Protein AF-A0A6A4WZE1-F1 (afdb_monomer)

Structure (mmCIF, N/CA/C/O backbone):
data_AF-A0A6A4WZE1-F1
#
_entry.id   AF-A0A6A4WZE1-F1
#
loop_
_atom_site.group_PDB
_atom_site.id
_atom_site.type_symbol
_atom_site.label_atom_id
_atom_site.label_alt_id
_atom_site.label_comp_id
_atom_site.label_asym_id
_atom_site.label_entity_id
_atom_site.label_seq_id
_atom_site.pdbx_PDB_ins_code
_atom_site.Cartn_x
_atom_site.Cartn_y
_atom_site.Cartn_z
_atom_site.occupancy
_atom_site.B_iso_or_equiv
_atom_site.auth_seq_id
_atom_site.auth_comp_id
_atom_site.auth_asym_id
_atom_site.auth_atom_id
_atom_site.pdbx_PDB_model_num
ATOM 1 N N . MET A 1 1 ? -22.496 -8.193 17.646 1.00 36.53 1 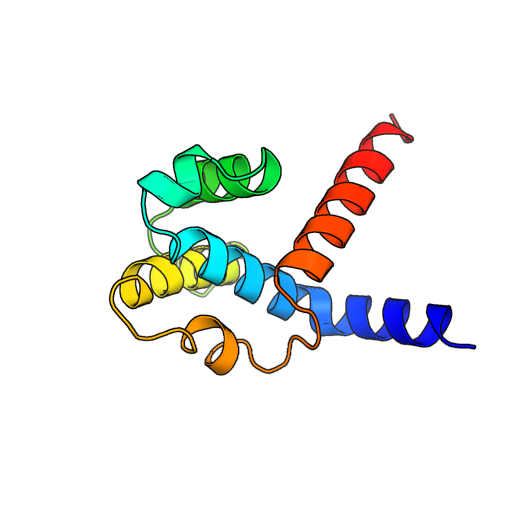MET A N 1
ATOM 2 C CA . MET A 1 1 ? -21.866 -9.374 17.006 1.00 36.53 1 MET A CA 1
ATOM 3 C C . MET A 1 1 ? -21.001 -9.044 15.769 1.00 36.53 1 MET A C 1
ATOM 5 O O . MET A 1 1 ? -20.580 -9.970 15.100 1.00 36.53 1 MET A O 1
ATOM 9 N N . ARG A 1 2 ? -20.665 -7.773 15.464 1.00 42.03 2 ARG A N 1
ATOM 10 C CA . ARG A 1 2 ? -19.839 -7.404 14.284 1.00 42.03 2 ARG A CA 1
ATOM 11 C C . ARG A 1 2 ? -18.320 -7.333 14.536 1.00 42.03 2 ARG A C 1
ATOM 13 O O . ARG A 1 2 ? -17.550 -7.504 13.606 1.00 42.03 2 ARG A O 1
ATOM 20 N N . ALA A 1 3 ? -17.882 -7.114 15.778 1.00 41.97 3 ALA A N 1
ATOM 21 C CA . ALA A 1 3 ? -16.466 -6.884 16.092 1.00 41.97 3 ALA A CA 1
ATOM 22 C C . ALA A 1 3 ? -15.583 -8.150 16.033 1.00 41.97 3 ALA A C 1
ATOM 24 O O . ALA A 1 3 ? -14.412 -8.053 15.688 1.00 41.97 3 ALA A O 1
ATOM 25 N N . LEU A 1 4 ? -16.141 -9.333 16.327 1.00 42.84 4 LEU A N 1
ATOM 26 C CA . LEU A 1 4 ? -15.406 -10.608 16.291 1.00 42.84 4 LEU A CA 1
ATOM 27 C C . LEU A 1 4 ? -15.129 -11.068 14.852 1.00 42.84 4 LEU A C 1
ATOM 29 O O . LEU A 1 4 ? -14.004 -11.433 14.536 1.00 42.84 4 LEU A O 1
ATOM 33 N N . GLY A 1 5 ? -16.114 -10.933 13.955 1.00 52.59 5 GLY A N 1
ATOM 34 C CA . GLY A 1 5 ? -15.949 -11.298 12.544 1.00 52.59 5 GLY A CA 1
ATOM 35 C C . GLY A 1 5 ? -14.862 -10.488 11.834 1.00 52.59 5 GLY A C 1
ATOM 36 O O . GLY A 1 5 ? -14.146 -11.035 11.004 1.00 52.59 5 GLY A O 1
ATOM 37 N N . ASN A 1 6 ? -14.663 -9.221 12.206 1.00 56.91 6 ASN A N 1
ATOM 38 C CA . ASN A 1 6 ? -13.626 -8.379 11.606 1.00 56.91 6 ASN A CA 1
ATOM 39 C C . ASN A 1 6 ? -12.210 -8.752 12.072 1.00 56.91 6 ASN A C 1
ATOM 41 O O . ASN A 1 6 ? -11.268 -8.606 11.300 1.00 56.91 6 ASN A O 1
ATOM 45 N N . ALA A 1 7 ? -12.046 -9.240 13.306 1.00 60.94 7 ALA A N 1
ATOM 46 C CA . ALA A 1 7 ? -10.739 -9.592 13.861 1.00 60.94 7 ALA A CA 1
ATOM 47 C C . ALA A 1 7 ? -10.197 -10.909 13.282 1.00 60.94 7 ALA A C 1
ATOM 49 O O . ALA A 1 7 ? -9.023 -10.978 12.912 1.00 60.94 7 ALA A O 1
ATOM 50 N N . ASP A 1 8 ? -11.053 -11.925 13.152 1.00 63.31 8 ASP A N 1
ATOM 51 C CA . ASP A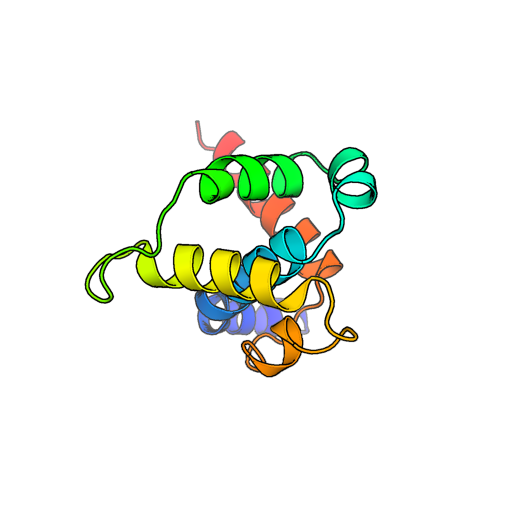 1 8 ? -10.695 -13.191 12.504 1.00 63.31 8 ASP A CA 1
ATOM 52 C C . ASP A 1 8 ? -10.451 -12.993 11.001 1.00 63.31 8 ASP A C 1
ATOM 54 O O . ASP A 1 8 ? -9.415 -13.413 10.485 1.00 63.31 8 ASP A O 1
ATOM 58 N N . THR A 1 9 ? -11.321 -12.223 10.334 1.00 65.94 9 THR A N 1
ATOM 59 C CA . THR A 1 9 ? -11.137 -11.829 8.926 1.00 65.94 9 THR A CA 1
ATOM 60 C C . THR A 1 9 ? -9.827 -11.073 8.724 1.00 65.94 9 THR A C 1
ATOM 62 O O . THR A 1 9 ? -9.082 -11.385 7.801 1.00 65.94 9 THR A O 1
ATOM 65 N N . LEU A 1 10 ? -9.497 -10.117 9.604 1.00 67.38 10 LEU A N 1
ATOM 66 C CA . LEU A 1 10 ? -8.229 -9.394 9.544 1.00 67.38 10 LEU A CA 1
ATOM 67 C C . LEU A 1 10 ? -7.048 -10.332 9.743 1.00 67.38 10 LEU A C 1
ATOM 69 O O . LEU A 1 10 ? -6.056 -10.184 9.050 1.00 67.38 10 LEU A O 1
ATOM 73 N N . ARG A 1 11 ? -7.116 -11.289 10.670 1.00 71.50 11 ARG A N 1
ATOM 74 C CA . ARG A 1 11 ? -6.008 -12.211 10.944 1.00 71.50 11 ARG A CA 1
ATOM 75 C C . ARG A 1 11 ? -5.687 -13.105 9.745 1.00 71.50 11 ARG A C 1
ATOM 77 O O . ARG A 1 11 ? -4.508 -13.348 9.491 1.00 71.50 11 ARG A O 1
ATOM 84 N N . GLU A 1 12 ? -6.702 -13.546 9.012 1.00 72.38 12 GLU A N 1
ATOM 85 C CA . GLU A 1 12 ? -6.545 -14.377 7.814 1.00 72.38 12 GLU A CA 1
ATOM 86 C C . GLU A 1 12 ? -6.153 -13.558 6.575 1.00 72.38 12 GLU A C 1
ATOM 88 O O . GLU A 1 12 ? -5.285 -13.980 5.810 1.00 72.38 12 GLU A O 1
ATOM 93 N N . SER A 1 13 ? -6.711 -12.355 6.402 1.00 76.06 13 SER A N 1
ATOM 94 C CA . SER A 1 13 ? -6.425 -11.487 5.251 1.00 76.06 13 SER A CA 1
ATOM 95 C C . SER A 1 13 ? -5.223 -10.557 5.453 1.00 76.06 13 SER A C 1
ATOM 97 O O . SER A 1 13 ? -4.771 -9.923 4.496 1.00 76.06 13 SER A O 1
ATOM 99 N N . LYS A 1 14 ? -4.656 -10.495 6.670 1.00 78.31 14 LYS A N 1
ATOM 100 C CA . LYS A 1 14 ? -3.560 -9.589 7.062 1.00 78.31 14 LYS A CA 1
ATOM 101 C C . LYS A 1 14 ? -2.419 -9.534 6.046 1.00 78.31 14 LYS A C 1
ATOM 103 O O . LYS A 1 14 ? -2.022 -8.421 5.703 1.00 78.31 14 LYS A O 1
ATOM 108 N N . PRO A 1 15 ? -1.868 -10.664 5.556 1.00 83.00 15 PRO A N 1
ATOM 109 C CA . PRO A 1 15 ? -0.732 -10.614 4.640 1.00 83.00 15 PRO A CA 1
ATOM 110 C C . PRO A 1 15 ? -1.098 -9.909 3.331 1.00 83.00 15 PRO A C 1
ATOM 112 O O . PRO A 1 15 ? -0.388 -9.003 2.900 1.00 83.00 15 PRO A O 1
ATOM 115 N N . THR A 1 16 ? -2.241 -10.267 2.745 1.00 87.75 16 THR A N 1
ATOM 116 C CA . THR A 1 16 ? -2.732 -9.687 1.490 1.00 87.75 16 THR A CA 1
ATOM 117 C C . THR A 1 16 ? -3.127 -8.225 1.659 1.00 87.75 16 THR A C 1
ATOM 119 O O . THR A 1 16 ? -2.815 -7.402 0.806 1.00 87.75 16 THR A O 1
ATOM 122 N N . CYS A 1 17 ? -3.747 -7.866 2.780 1.00 88.94 17 CYS A N 1
ATOM 123 C CA . CYS A 1 17 ? -4.114 -6.485 3.059 1.00 88.94 17 CYS A CA 1
ATOM 124 C C . CYS A 1 17 ? -2.913 -5.566 3.272 1.00 88.94 17 CYS A C 1
ATOM 126 O O . CYS A 1 17 ? -2.913 -4.435 2.791 1.00 88.94 17 CYS A O 1
ATOM 128 N N . ILE A 1 18 ? -1.857 -6.051 3.932 1.00 88.88 18 ILE A N 1
ATOM 129 C CA . ILE A 1 18 ? -0.605 -5.296 4.055 1.00 88.88 18 ILE A CA 1
ATOM 130 C C . ILE A 1 18 ? 0.045 -5.118 2.678 1.00 88.88 18 ILE A C 1
ATOM 132 O O . ILE A 1 18 ? 0.496 -4.021 2.359 1.00 88.88 18 ILE A O 1
ATOM 136 N N . GLN A 1 19 ? 0.073 -6.163 1.845 1.00 90.19 19 GLN A N 1
ATOM 137 C CA . GLN A 1 19 ? 0.590 -6.060 0.477 1.00 90.19 19 GLN A CA 1
ATOM 138 C C . GLN A 1 19 ? -0.207 -5.041 -0.351 1.00 90.19 19 GLN A C 1
ATOM 140 O O . GLN A 1 19 ? 0.389 -4.178 -0.993 1.00 90.19 19 GLN A O 1
ATOM 145 N N . ARG A 1 20 ? -1.543 -5.079 -0.275 1.00 90.75 20 ARG A N 1
ATOM 146 C CA . ARG A 1 20 ? -2.418 -4.113 -0.945 1.00 90.75 20 ARG A CA 1
ATOM 147 C C . ARG A 1 20 ? -2.106 -2.682 -0.529 1.00 90.75 20 ARG A C 1
ATOM 149 O O . ARG A 1 20 ? -1.838 -1.851 -1.389 1.00 90.75 20 ARG A O 1
ATOM 156 N N . PHE A 1 21 ? -2.061 -2.428 0.775 1.00 90.50 21 PHE A N 1
ATOM 157 C CA . PHE A 1 21 ? -1.769 -1.105 1.315 1.00 90.50 21 PHE A CA 1
ATOM 158 C C . PHE A 1 21 ? -0.392 -0.594 0.865 1.00 90.50 21 PHE A C 1
ATOM 160 O O . PHE A 1 21 ? -0.252 0.546 0.431 1.00 90.50 21 PHE A O 1
ATOM 167 N N . ILE A 1 22 ? 0.629 -1.456 0.886 1.00 91.06 22 ILE A N 1
ATOM 168 C CA . ILE A 1 22 ? 1.970 -1.124 0.386 1.00 91.06 22 ILE A CA 1
ATOM 169 C C . ILE A 1 22 ? 1.939 -0.763 -1.104 1.00 91.06 22 ILE A C 1
ATOM 171 O O . ILE A 1 22 ? 2.592 0.203 -1.503 1.00 91.06 22 ILE A O 1
ATOM 175 N N . CYS A 1 23 ? 1.209 -1.527 -1.916 1.00 91.50 23 CYS A N 1
ATOM 176 C CA . CYS A 1 23 ? 1.049 -1.265 -3.343 1.00 91.50 23 CYS A CA 1
ATOM 177 C C . CYS A 1 23 ? 0.384 0.092 -3.584 1.00 91.50 23 CYS A C 1
ATOM 179 O O . CYS A 1 23 ? 0.928 0.913 -4.317 1.00 91.50 23 CYS A O 1
ATOM 181 N N . GLU A 1 24 ? -0.728 0.368 -2.901 1.00 90.38 24 GLU A N 1
ATOM 182 C CA . GLU A 1 24 ? -1.465 1.631 -3.016 1.00 90.38 24 GLU A CA 1
ATOM 183 C C . GLU A 1 24 ? -0.604 2.832 -2.587 1.00 90.38 24 GLU A C 1
ATOM 185 O O . GLU A 1 24 ? -0.564 3.835 -3.293 1.00 90.38 24 GLU A O 1
ATOM 190 N N . VAL A 1 25 ? 0.171 2.722 -1.498 1.00 90.56 25 VAL A N 1
ATOM 191 C CA . VAL A 1 25 ? 1.124 3.769 -1.068 1.00 90.56 25 VAL A CA 1
ATOM 192 C C . VAL A 1 25 ? 2.187 4.056 -2.136 1.00 90.56 25 VAL A C 1
ATOM 194 O O . VAL A 1 25 ? 2.571 5.208 -2.330 1.00 90.56 25 VAL A O 1
ATOM 197 N N . HIS A 1 26 ? 2.661 3.031 -2.848 1.00 90.50 26 HIS A N 1
ATOM 198 C CA . HIS A 1 26 ? 3.664 3.185 -3.910 1.00 90.50 26 HIS A CA 1
ATOM 199 C C . HIS A 1 26 ? 3.078 3.613 -5.260 1.00 90.50 26 HIS A C 1
ATOM 201 O O . HIS A 1 26 ? 3.838 4.012 -6.144 1.00 90.50 26 HIS A O 1
ATOM 207 N N . MET A 1 27 ? 1.755 3.544 -5.406 1.00 90.44 27 MET A N 1
ATOM 208 C CA . MET A 1 27 ? 1.019 4.069 -6.550 1.00 90.44 27 MET A CA 1
ATOM 209 C C . MET A 1 27 ? 0.798 5.583 -6.435 1.00 90.44 27 MET A C 1
ATOM 211 O O . MET A 1 27 ? 0.660 6.248 -7.457 1.00 90.44 27 MET A O 1
ATOM 215 N N . LEU A 1 28 ? 0.824 6.150 -5.221 1.00 88.25 28 LEU A N 1
ATOM 216 C CA . LEU A 1 28 ? 0.622 7.586 -5.017 1.00 88.25 28 LEU A CA 1
ATOM 217 C C . LEU A 1 28 ? 1.643 8.415 -5.812 1.00 88.25 28 LEU A C 1
ATOM 219 O O . LEU A 1 28 ? 2.850 8.120 -5.770 1.00 88.25 28 LEU A O 1
ATOM 223 N N . PRO A 1 29 ? 1.219 9.484 -6.503 1.00 86.56 29 PRO A N 1
ATOM 224 C CA . PRO A 1 29 ? 2.133 10.458 -7.073 1.00 86.56 29 PRO A CA 1
ATOM 225 C C . PRO A 1 29 ? 2.904 11.200 -5.969 1.00 86.56 29 PRO A C 1
ATOM 227 O O . PRO A 1 29 ? 2.513 11.238 -4.805 1.00 86.56 29 PRO A O 1
ATOM 230 N N . GLU A 1 30 ? 4.055 11.780 -6.319 1.00 85.00 30 GLU A N 1
ATOM 231 C CA . GLU A 1 30 ? 5.000 12.313 -5.324 1.00 85.00 30 GLU A CA 1
ATOM 232 C C . GLU A 1 30 ? 4.411 13.470 -4.505 1.00 85.00 30 GLU A C 1
ATOM 234 O O . GLU A 1 30 ? 4.682 13.583 -3.312 1.00 85.00 30 GLU A O 1
ATOM 239 N N . HIS A 1 31 ? 3.552 14.279 -5.126 1.00 86.19 31 HIS A N 1
ATOM 240 C CA . HIS A 1 31 ? 2.869 15.383 -4.459 1.00 86.19 31 HIS A CA 1
ATOM 241 C C . HIS A 1 31 ? 1.813 14.906 -3.446 1.00 86.19 31 HIS A C 1
ATOM 243 O O . HIS A 1 31 ? 1.680 15.522 -2.393 1.00 86.19 31 HIS A O 1
ATOM 249 N N . GLU A 1 32 ? 1.115 13.797 -3.712 1.00 86.75 32 GLU A N 1
ATOM 250 C CA . GLU A 1 32 ? 0.182 13.181 -2.753 1.00 86.75 32 GLU A CA 1
ATOM 251 C C . GLU A 1 32 ? 0.933 12.477 -1.620 1.00 86.75 32 GLU A C 1
ATOM 253 O O . GLU A 1 32 ? 0.567 12.585 -0.452 1.00 86.75 32 GLU A O 1
ATOM 258 N N . LEU A 1 33 ? 2.049 11.812 -1.929 1.00 86.06 33 LEU A N 1
ATOM 259 C CA . LEU A 1 33 ? 2.887 11.192 -0.903 1.00 86.06 33 LEU A CA 1
ATOM 260 C C . LEU A 1 33 ? 3.510 12.236 0.049 1.00 86.06 33 LEU A C 1
ATOM 262 O O . LEU A 1 33 ? 3.736 11.948 1.226 1.00 86.06 33 LEU A O 1
ATOM 266 N N . ALA A 1 34 ? 3.771 13.459 -0.422 1.00 84.81 34 ALA A N 1
ATOM 267 C CA . ALA A 1 34 ? 4.291 14.544 0.413 1.00 84.81 34 ALA A CA 1
ATOM 268 C C . ALA A 1 34 ? 3.293 14.993 1.499 1.00 84.81 34 ALA A C 1
ATOM 270 O O . ALA A 1 34 ? 3.706 15.349 2.609 1.00 84.81 34 ALA A O 1
ATOM 271 N N . THR A 1 35 ? 1.990 14.931 1.215 1.00 88.12 35 THR A N 1
ATOM 272 C CA . THR A 1 35 ? 0.912 15.285 2.154 1.00 88.12 35 THR A CA 1
ATOM 273 C C . THR A 1 35 ? 0.359 14.087 2.931 1.00 88.12 35 THR A C 1
ATOM 275 O O . THR A 1 35 ? -0.404 14.287 3.872 1.00 88.12 35 THR A O 1
ATOM 278 N N . ALA A 1 36 ? 0.785 12.865 2.597 1.00 86.62 36 ALA A N 1
ATOM 279 C CA . ALA A 1 36 ? 0.401 11.625 3.269 1.00 86.62 36 ALA A CA 1
ATOM 280 C C . ALA A 1 36 ? 0.814 11.569 4.757 1.00 86.62 36 ALA A C 1
ATOM 282 O O . ALA A 1 36 ? 1.690 12.317 5.214 1.00 86.62 36 ALA A O 1
ATOM 283 N N . GLY A 1 37 ? 0.200 10.652 5.508 1.00 86.56 37 GLY A N 1
ATOM 284 C CA . GLY A 1 37 ? 0.487 10.434 6.927 1.00 86.56 37 GLY A CA 1
ATOM 285 C C . GLY A 1 37 ? 1.850 9.778 7.183 1.00 86.56 37 GLY A C 1
ATOM 286 O O . GLY A 1 37 ? 2.501 9.250 6.275 1.00 86.56 37 GLY A O 1
ATOM 287 N N . ASP A 1 38 ? 2.290 9.777 8.444 1.00 87.38 38 ASP A N 1
ATOM 288 C CA . ASP A 1 38 ? 3.621 9.281 8.831 1.00 87.38 38 ASP A CA 1
ATOM 289 C C . ASP A 1 38 ? 3.826 7.797 8.504 1.00 87.38 38 ASP A C 1
ATOM 291 O O . ASP A 1 38 ? 4.904 7.398 8.064 1.00 87.38 38 ASP A O 1
ATOM 295 N N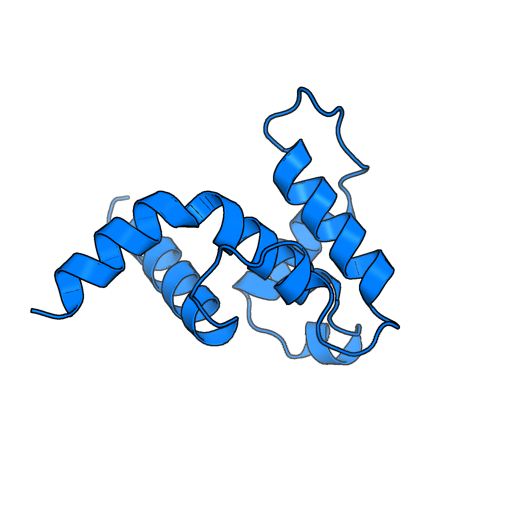 . ILE A 1 39 ? 2.793 6.966 8.664 1.00 85.56 39 ILE A N 1
ATOM 296 C CA . ILE A 1 39 ? 2.864 5.530 8.355 1.00 85.56 39 ILE A CA 1
ATOM 297 C C . ILE A 1 39 ? 3.128 5.298 6.868 1.00 85.56 39 ILE A C 1
ATOM 299 O O . ILE A 1 39 ? 3.973 4.481 6.501 1.00 85.56 39 ILE A O 1
ATOM 303 N N . GLU A 1 40 ? 2.440 6.038 6.008 1.00 87.94 40 GLU A N 1
ATOM 304 C CA . GLU A 1 40 ? 2.539 5.910 4.556 1.00 87.94 40 GLU A CA 1
ATOM 305 C C . GLU A 1 40 ? 3.908 6.388 4.072 1.00 87.94 40 GLU A C 1
ATOM 307 O O . GLU A 1 40 ? 4.587 5.684 3.323 1.00 87.94 40 GLU A O 1
ATOM 312 N N . LYS A 1 41 ? 4.371 7.532 4.593 1.00 88.88 41 LYS A N 1
ATOM 313 C CA . LYS A 1 41 ? 5.726 8.052 4.362 1.00 88.88 41 LYS A CA 1
ATOM 314 C C . LYS A 1 41 ? 6.798 7.070 4.822 1.00 88.88 41 LYS A C 1
ATOM 316 O O . LYS A 1 41 ? 7.764 6.835 4.095 1.00 88.88 41 LYS A O 1
ATOM 321 N N . ASN A 1 42 ? 6.633 6.463 5.995 1.00 87.12 42 ASN A N 1
ATOM 322 C CA . ASN A 1 42 ? 7.565 5.466 6.516 1.00 87.12 42 ASN A CA 1
ATOM 323 C C . ASN A 1 42 ? 7.614 4.221 5.626 1.00 87.12 42 ASN A C 1
ATOM 325 O O . ASN A 1 42 ? 8.702 3.761 5.284 1.00 87.12 42 ASN A O 1
ATOM 329 N N . ILE A 1 43 ? 6.462 3.704 5.194 1.00 86.50 43 ILE A N 1
ATOM 330 C CA . ILE A 1 43 ? 6.380 2.558 4.277 1.00 86.50 43 ILE A CA 1
ATOM 331 C C . ILE A 1 43 ? 7.043 2.874 2.939 1.00 86.50 43 ILE A C 1
ATOM 333 O O . ILE A 1 43 ? 7.863 2.082 2.464 1.00 86.50 43 ILE A O 1
ATOM 337 N N . ALA A 1 44 ? 6.735 4.034 2.359 1.00 86.31 44 ALA A N 1
ATOM 338 C CA . ALA A 1 44 ? 7.345 4.476 1.115 1.00 86.31 44 ALA A CA 1
ATOM 339 C C . ALA A 1 44 ? 8.867 4.592 1.260 1.00 86.31 44 ALA A C 1
ATOM 341 O O . ALA A 1 44 ? 9.602 4.064 0.433 1.00 86.31 44 ALA A O 1
ATOM 342 N N . ASN A 1 45 ? 9.365 5.206 2.338 1.00 84.75 45 ASN A N 1
ATOM 343 C CA . ASN A 1 45 ? 10.800 5.376 2.577 1.00 84.75 45 ASN A CA 1
ATOM 344 C C . ASN A 1 45 ? 11.533 4.058 2.831 1.00 84.75 45 ASN A C 1
ATOM 346 O O . ASN A 1 45 ? 12.644 3.884 2.325 1.00 84.75 45 ASN A O 1
ATOM 350 N N . MET A 1 46 ? 10.921 3.131 3.575 1.00 80.56 46 MET A N 1
ATOM 351 C CA . MET A 1 46 ? 11.484 1.799 3.785 1.00 80.56 46 MET A CA 1
ATOM 352 C C . MET A 1 46 ? 11.653 1.091 2.442 1.00 80.56 46 MET A C 1
ATOM 354 O O . MET A 1 46 ? 12.758 0.679 2.113 1.00 80.56 46 MET A O 1
ATOM 358 N N . LEU A 1 47 ? 10.595 1.017 1.630 1.00 77.25 47 LEU A N 1
ATOM 359 C CA . LEU A 1 47 ? 10.553 0.209 0.406 1.00 77.25 47 LEU A CA 1
ATOM 360 C C . LEU A 1 47 ? 11.094 0.919 -0.852 1.00 77.25 47 LEU A C 1
ATOM 362 O O . LEU A 1 47 ? 11.285 0.282 -1.893 1.00 77.25 47 LEU A O 1
ATOM 366 N N . LYS A 1 48 ? 11.454 2.207 -0.751 1.00 70.38 48 LYS A N 1
ATOM 367 C CA . LYS A 1 48 ? 12.128 2.983 -1.812 1.00 70.38 48 LYS A CA 1
ATOM 368 C C . LYS A 1 48 ? 13.476 2.388 -2.225 1.00 70.38 48 LYS A C 1
ATOM 370 O O . LYS A 1 48 ? 13.883 2.558 -3.370 1.00 70.38 48 LYS A O 1
ATOM 3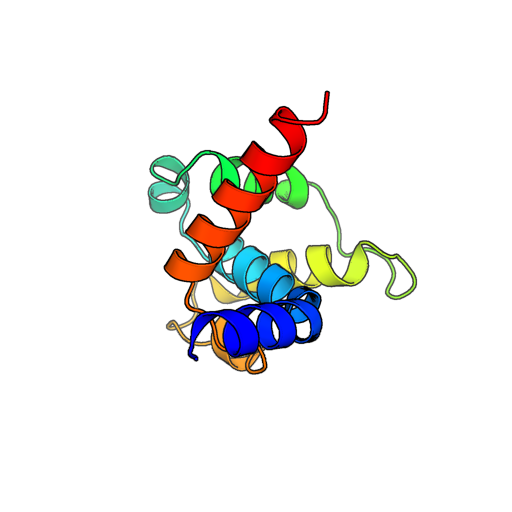75 N N . ARG A 1 49 ? 14.171 1.712 -1.302 1.00 64.31 49 ARG A N 1
ATOM 376 C CA . ARG A 1 49 ? 15.518 1.150 -1.527 1.00 64.31 49 ARG A CA 1
ATOM 377 C C . ARG A 1 49 ? 15.543 -0.356 -1.766 1.00 64.31 49 ARG A C 1
ATOM 379 O O . ARG A 1 49 ? 16.594 -0.872 -2.133 1.00 64.31 49 ARG A O 1
ATOM 386 N N . PHE A 1 50 ? 14.431 -1.059 -1.562 1.00 61.91 50 PHE A N 1
ATOM 387 C CA . PHE A 1 50 ? 14.410 -2.497 -1.792 1.00 61.91 50 PHE A CA 1
ATOM 388 C C . PHE A 1 50 ? 14.316 -2.766 -3.295 1.00 61.91 50 PHE A C 1
ATOM 390 O O . PHE A 1 50 ? 13.323 -2.427 -3.949 1.00 61.91 50 PHE A O 1
ATOM 397 N N . GLN A 1 51 ? 15.376 -3.366 -3.839 1.00 65.38 51 GLN A N 1
ATOM 398 C CA . GLN A 1 51 ? 15.296 -4.079 -5.110 1.00 65.38 51 GLN A CA 1
ATOM 399 C C . GLN A 1 51 ? 14.333 -5.262 -4.937 1.00 65.38 51 GLN A C 1
ATOM 401 O O . GLN A 1 51 ? 14.083 -5.693 -3.812 1.00 65.38 51 GLN A O 1
ATOM 406 N N . LEU A 1 52 ? 13.752 -5.756 -6.035 1.00 67.12 52 LEU A N 1
ATOM 407 C CA . LEU A 1 52 ? 12.946 -6.979 -6.001 1.00 67.12 52 LEU A CA 1
ATOM 408 C C . LEU A 1 52 ? 13.775 -8.086 -5.348 1.00 67.12 52 LEU A C 1
ATOM 410 O O . LEU A 1 52 ? 14.775 -8.536 -5.903 1.00 67.12 52 LEU A O 1
ATOM 414 N N . GLU A 1 53 ? 13.376 -8.467 -4.141 1.00 71.38 53 GLU A N 1
ATOM 415 C CA . GLU A 1 53 ? 14.067 -9.498 -3.384 1.00 71.38 53 GLU A CA 1
ATOM 416 C C . GLU A 1 53 ? 13.926 -10.855 -4.099 1.00 71.38 53 GLU A C 1
ATOM 418 O O . GLU A 1 53 ? 13.015 -11.047 -4.909 1.00 71.38 53 GLU A O 1
ATOM 423 N N . PRO A 1 54 ? 14.786 -11.843 -3.814 1.00 73.00 54 PRO A N 1
ATOM 424 C CA . PRO A 1 54 ? 14.577 -13.197 -4.310 1.00 73.00 54 PRO A CA 1
ATOM 425 C C . PRO A 1 54 ? 13.220 -13.753 -3.833 1.00 73.00 54 PRO A C 1
ATOM 427 O O . PRO A 1 54 ? 12.885 -13.556 -2.664 1.00 73.00 54 PRO A O 1
ATOM 430 N N . PRO A 1 55 ? 12.474 -14.525 -4.648 1.00 70.62 55 PRO A N 1
ATOM 431 C CA . PRO A 1 55 ? 11.171 -15.092 -4.265 1.00 70.62 55 PRO A CA 1
ATOM 432 C C . PRO A 1 55 ? 11.162 -15.927 -2.975 1.00 70.62 55 PRO A C 1
ATOM 434 O O . PRO A 1 55 ? 10.122 -16.093 -2.344 1.00 70.62 55 PRO A O 1
ATOM 437 N N . ALA A 1 56 ? 12.325 -16.441 -2.566 1.00 72.06 56 ALA A N 1
ATOM 438 C CA . ALA A 1 56 ? 12.507 -17.192 -1.327 1.00 72.06 56 ALA A CA 1
ATOM 439 C C . ALA A 1 56 ? 12.656 -16.306 -0.069 1.00 72.06 56 ALA A C 1
ATOM 441 O O . ALA A 1 56 ? 12.692 -16.826 1.047 1.00 72.06 56 ALA A O 1
ATOM 442 N N . SER A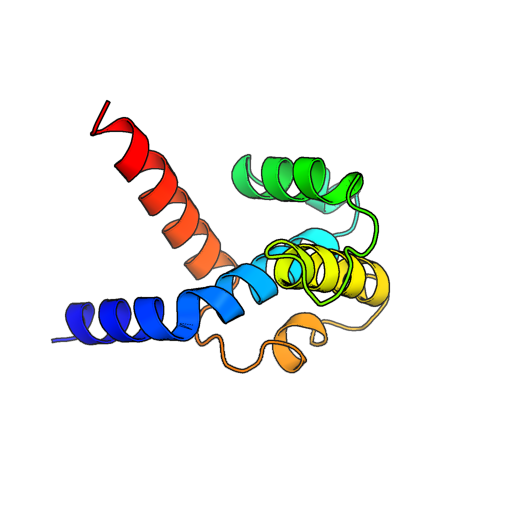 1 57 ? 12.775 -14.982 -0.218 1.00 75.31 57 SER A N 1
ATOM 443 C CA . SER A 1 57 ? 12.943 -14.053 0.901 1.00 75.31 57 SER A CA 1
ATOM 444 C C . SER A 1 57 ? 11.597 -13.720 1.551 1.00 75.31 57 SER A C 1
ATOM 446 O O . SER A 1 57 ? 10.581 -13.524 0.884 1.00 75.31 57 SER A O 1
ATOM 448 N N . ARG A 1 58 ? 11.581 -13.595 2.886 1.00 69.75 58 ARG A N 1
ATOM 449 C CA . ARG A 1 58 ? 10.376 -13.176 3.633 1.00 69.75 58 ARG A CA 1
ATOM 450 C C . ARG A 1 58 ? 9.898 -11.771 3.250 1.00 69.75 58 ARG A C 1
ATOM 452 O O . ARG A 1 58 ? 8.737 -11.448 3.475 1.00 69.75 58 ARG A O 1
ATOM 459 N N . ALA A 1 59 ? 10.783 -10.940 2.698 1.00 75.44 59 ALA A N 1
ATOM 460 C CA . ALA A 1 59 ? 10.472 -9.585 2.259 1.00 75.44 59 ALA A CA 1
ATOM 461 C C . ALA A 1 59 ? 9.989 -9.525 0.798 1.00 75.44 59 ALA A C 1
ATOM 463 O O . ALA A 1 59 ? 9.474 -8.485 0.380 1.00 75.44 59 ALA A O 1
ATOM 464 N N . TYR A 1 60 ? 10.098 -10.620 0.032 1.00 82.88 60 TYR A N 1
ATOM 465 C CA . TYR A 1 60 ? 9.688 -10.679 -1.374 1.00 82.88 60 TYR A CA 1
ATOM 466 C C . TYR A 1 60 ? 8.272 -10.163 -1.594 1.00 82.88 60 TYR A C 1
ATOM 468 O O . TYR A 1 60 ? 8.037 -9.311 -2.437 1.00 82.88 60 TYR A O 1
ATOM 476 N N . GLN A 1 61 ? 7.335 -10.615 -0.771 1.00 84.62 61 GLN A N 1
ATOM 477 C CA . GLN A 1 61 ? 5.926 -10.258 -0.881 1.00 84.62 61 GLN A CA 1
ATOM 478 C C . GLN A 1 61 ? 5.663 -8.747 -0.764 1.00 84.62 61 GLN A C 1
ATOM 480 O O . GLN A 1 61 ? 4.854 -8.192 -1.505 1.00 84.62 61 GLN A O 1
ATOM 485 N N . TYR A 1 62 ? 6.370 -8.068 0.140 1.00 86.69 62 TYR A N 1
ATOM 486 C CA . TYR A 1 62 ? 6.208 -6.632 0.374 1.00 86.69 62 TYR A CA 1
ATOM 487 C C . TYR A 1 62 ? 6.964 -5.791 -0.657 1.00 86.69 62 TYR A C 1
ATOM 489 O O . TYR A 1 62 ? 6.465 -4.768 -1.120 1.00 86.69 62 TYR A O 1
ATOM 497 N N . THR A 1 63 ? 8.154 -6.239 -1.055 1.00 86.94 63 THR A N 1
ATOM 498 C CA . THR A 1 63 ? 8.959 -5.570 -2.088 1.00 86.94 63 THR A CA 1
ATOM 499 C C . THR A 1 63 ? 8.334 -5.721 -3.473 1.00 86.94 63 THR A C 1
ATOM 501 O O . THR A 1 63 ? 8.299 -4.754 -4.232 1.00 86.94 63 THR A O 1
ATOM 504 N N . TYR A 1 64 ? 7.741 -6.881 -3.765 1.00 89.12 64 TYR A N 1
ATOM 505 C CA . TYR A 1 64 ? 6.919 -7.121 -4.947 1.00 89.12 64 TYR A CA 1
ATOM 506 C C . TYR A 1 64 ? 5.708 -6.185 -4.982 1.00 89.12 64 TYR A C 1
ATOM 508 O O . TYR A 1 64 ? 5.501 -5.496 -5.978 1.00 89.12 64 TYR A O 1
ATOM 516 N N . ALA A 1 65 ? 4.955 -6.080 -3.882 1.00 90.31 65 ALA A N 1
ATOM 517 C CA . ALA A 1 65 ? 3.816 -5.169 -3.792 1.00 90.31 65 ALA A CA 1
ATOM 518 C C . ALA A 1 65 ? 4.210 -3.702 -4.038 1.00 90.31 65 ALA A C 1
ATOM 520 O O . ALA A 1 65 ? 3.567 -3.013 -4.827 1.00 90.31 65 ALA A O 1
ATOM 521 N N . ALA A 1 66 ? 5.306 -3.239 -3.428 1.00 90.06 66 ALA A N 1
ATOM 522 C CA . ALA A 1 66 ? 5.830 -1.891 -3.647 1.00 90.06 66 ALA A CA 1
ATOM 523 C C . ALA A 1 66 ? 6.273 -1.664 -5.100 1.00 90.06 66 ALA A C 1
ATOM 525 O O . ALA A 1 66 ? 6.013 -0.611 -5.680 1.00 90.06 66 ALA A O 1
ATOM 526 N N . HIS A 1 67 ? 6.937 -2.653 -5.703 1.00 88.44 67 HIS A N 1
ATOM 527 C CA . HIS A 1 67 ? 7.356 -2.588 -7.099 1.00 88.44 67 HIS A CA 1
ATOM 528 C C . HIS A 1 67 ? 6.156 -2.480 -8.043 1.00 88.44 67 HIS A C 1
ATOM 530 O O . HIS A 1 67 ? 6.152 -1.652 -8.951 1.00 88.44 67 HIS A O 1
ATOM 536 N N . MET A 1 68 ? 5.127 -3.284 -7.799 1.00 89.50 68 MET A N 1
ATOM 537 C CA . MET A 1 68 ? 3.899 -3.267 -8.580 1.00 89.50 68 MET A CA 1
ATOM 538 C C . MET A 1 68 ? 3.124 -1.958 -8.419 1.00 89.50 68 MET A C 1
ATOM 540 O O . MET A 1 68 ? 2.656 -1.423 -9.417 1.00 89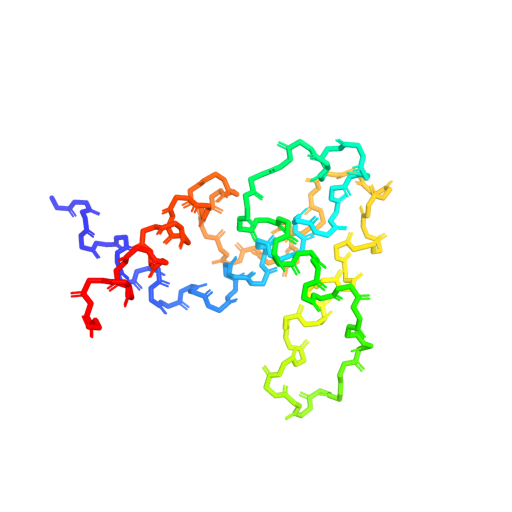.50 68 MET A O 1
ATOM 544 N N . GLY A 1 69 ? 3.076 -1.384 -7.213 1.00 89.06 69 GLY A N 1
ATOM 545 C CA . GLY A 1 69 ? 2.503 -0.053 -6.992 1.00 89.06 69 GLY A CA 1
ATOM 546 C C . GLY A 1 69 ? 3.175 1.022 -7.848 1.00 89.06 69 GLY A C 1
ATOM 547 O O . GLY A 1 69 ? 2.496 1.785 -8.530 1.00 89.06 69 GLY A O 1
ATOM 548 N N . ARG A 1 70 ? 4.515 1.016 -7.909 1.00 88.31 70 ARG A N 1
ATOM 549 C CA . ARG A 1 70 ? 5.273 1.937 -8.775 1.00 88.31 70 ARG A CA 1
ATOM 550 C C . ARG A 1 70 ? 4.973 1.728 -10.257 1.00 88.31 70 ARG A C 1
ATOM 552 O O . ARG A 1 70 ? 4.817 2.708 -10.976 1.00 88.31 70 ARG A O 1
ATOM 559 N N . LEU A 1 71 ? 4.897 0.473 -10.708 1.00 87.31 71 LEU A N 1
ATOM 560 C CA . LEU A 1 71 ? 4.573 0.141 -12.100 1.00 87.31 71 LEU A CA 1
ATOM 561 C C . LEU A 1 71 ? 3.165 0.619 -12.485 1.00 87.31 71 LEU A C 1
ATOM 563 O O . LEU A 1 71 ? 2.931 1.010 -13.623 1.00 87.31 71 LEU A O 1
ATOM 567 N N . MET A 1 72 ? 2.238 0.592 -11.530 1.00 85.81 72 MET A N 1
ATOM 568 C CA . MET A 1 72 ? 0.835 0.940 -11.729 1.00 85.81 72 MET A CA 1
ATOM 569 C C . MET A 1 72 ? 0.519 2.420 -11.476 1.00 85.81 72 MET A C 1
ATOM 571 O O . MET A 1 72 ? -0.635 2.805 -11.643 1.00 85.81 72 MET A O 1
ATOM 575 N N . ARG A 1 73 ? 1.510 3.258 -11.132 1.00 82.19 73 ARG A N 1
ATOM 576 C CA . ARG A 1 73 ? 1.344 4.698 -10.840 1.00 82.19 73 ARG A CA 1
ATOM 577 C C . ARG A 1 73 ? 0.621 5.470 -11.949 1.00 82.19 73 ARG A C 1
ATOM 579 O O . ARG A 1 73 ? -0.181 6.344 -11.646 1.00 82.19 73 ARG A O 1
ATOM 586 N N . ASP A 1 74 ? 0.859 5.108 -13.207 1.00 74.38 74 ASP A N 1
ATOM 587 C CA . ASP A 1 74 ? 0.234 5.756 -14.370 1.00 74.38 74 ASP A CA 1
ATOM 588 C C . ASP A 1 74 ? -0.997 4.984 -14.895 1.00 74.38 74 ASP A C 1
ATOM 590 O O . ASP A 1 74 ? -1.579 5.342 -15.919 1.00 74.38 74 ASP A O 1
ATOM 594 N N . SER A 1 75 ? -1.400 3.906 -14.211 1.00 69.38 75 SER A N 1
ATOM 595 C CA . SER A 1 75 ? -2.569 3.095 -14.567 1.00 69.38 75 SER A CA 1
ATOM 596 C C . SER A 1 75 ? -3.819 3.559 -13.818 1.00 69.38 75 SER A 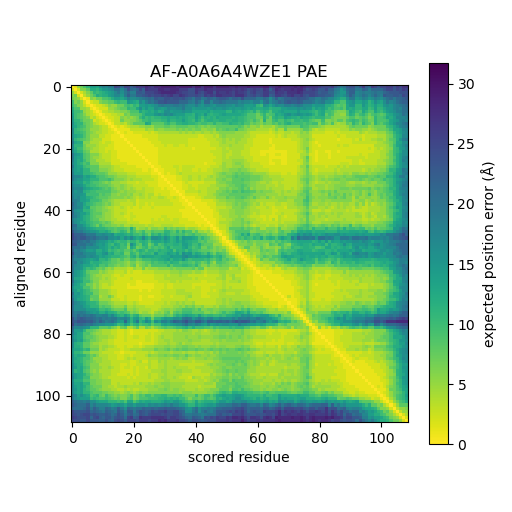C 1
ATOM 598 O O . SER A 1 75 ? -3.760 4.012 -12.674 1.00 69.38 75 SER A O 1
ATOM 600 N N . THR A 1 76 ? -4.984 3.443 -14.452 1.00 58.25 76 THR A N 1
ATOM 601 C CA . THR A 1 76 ? -6.257 3.893 -13.882 1.00 58.25 76 THR A CA 1
ATOM 602 C C . THR A 1 76 ? -6.717 2.980 -12.741 1.00 58.25 76 THR A C 1
ATOM 604 O O . THR A 1 76 ? -7.372 1.969 -12.962 1.00 58.25 76 THR A O 1
ATOM 607 N N . ALA A 1 77 ? -6.378 3.381 -11.516 1.00 57.50 77 ALA A N 1
ATOM 608 C CA . ALA A 1 77 ? -7.138 3.254 -10.265 1.00 57.50 77 ALA A CA 1
ATOM 609 C C . ALA A 1 77 ? -7.571 1.873 -9.708 1.00 57.50 77 ALA A C 1
ATOM 611 O O . ALA A 1 77 ? -7.988 1.841 -8.553 1.00 57.50 77 ALA A O 1
ATOM 612 N N . SER A 1 78 ? -7.450 0.739 -10.408 1.00 65.69 78 SER A N 1
ATOM 613 C CA . SER A 1 78 ? -7.857 -0.576 -9.855 1.00 65.69 78 SER A CA 1
ATOM 614 C C . SER A 1 78 ? -6.724 -1.586 -9.672 1.00 65.69 78 SER A C 1
ATOM 616 O O . SER A 1 78 ? -6.920 -2.606 -9.017 1.00 65.69 78 SER A O 1
ATOM 618 N N . GLY A 1 79 ? -5.520 -1.309 -10.170 1.00 83.00 79 GLY A N 1
ATOM 619 C CA . GLY A 1 79 ? -4.474 -2.324 -10.289 1.00 83.00 79 GLY A CA 1
ATOM 620 C C . GLY A 1 79 ? -4.064 -3.002 -8.971 1.00 83.00 79 GLY A C 1
ATOM 621 O O . GLY A 1 79 ? -4.057 -4.228 -8.875 1.00 83.00 79 GLY A O 1
ATOM 622 N N . CYS A 1 80 ? -3.799 -2.234 -7.907 1.00 87.50 80 CYS A N 1
ATOM 623 C CA . CYS A 1 80 ? -3.483 -2.814 -6.594 1.00 87.50 80 CYS A CA 1
ATOM 624 C C . CYS A 1 80 ? -4.690 -3.523 -5.949 1.00 87.50 80 CYS A C 1
ATOM 626 O O . CYS A 1 80 ? -4.509 -4.517 -5.246 1.00 87.50 80 CYS A O 1
ATOM 628 N N . HIS A 1 81 ? -5.913 -3.045 -6.203 1.00 87.31 81 HIS A N 1
ATOM 629 C CA . HIS A 1 81 ? -7.142 -3.673 -5.711 1.00 87.31 81 HIS A CA 1
ATOM 630 C C . HIS A 1 81 ? -7.394 -5.018 -6.406 1.00 87.31 81 HIS A C 1
ATOM 632 O O . HIS A 1 81 ? -7.806 -5.980 -5.764 1.00 87.31 81 HIS A O 1
ATOM 638 N N . GLU A 1 82 ? -7.153 -5.109 -7.711 1.00 86.38 82 GLU A N 1
ATOM 639 C CA . GLU A 1 82 ? -7.306 -6.343 -8.485 1.00 86.38 82 GLU A CA 1
ATOM 640 C C . GLU A 1 82 ? -6.227 -7.363 -8.117 1.00 86.38 82 GLU A C 1
ATOM 642 O O . GLU A 1 82 ? -6.528 -8.534 -7.867 1.00 86.38 82 GLU A O 1
ATOM 647 N N . MET A 1 83 ? -4.977 -6.904 -8.004 1.00 86.75 83 MET A N 1
ATOM 648 C CA . MET A 1 83 ? -3.833 -7.761 -7.693 1.00 86.75 83 MET A CA 1
ATOM 649 C C . MET A 1 83 ? -3.887 -8.323 -6.265 1.00 86.75 83 MET A C 1
ATOM 651 O O . MET A 1 83 ? -3.415 -9.432 -6.019 1.00 86.75 83 MET A O 1
ATOM 655 N N . PHE A 1 84 ? -4.499 -7.590 -5.331 1.00 88.19 84 PHE A N 1
ATOM 656 C CA . PHE A 1 84 ? -4.686 -7.998 -3.937 1.00 88.19 84 PHE A CA 1
ATOM 657 C C . PHE A 1 84 ? -6.171 -8.031 -3.542 1.00 88.19 84 PHE A C 1
ATOM 659 O O . PHE A 1 84 ? -6.571 -7.540 -2.482 1.00 88.19 84 PHE A O 1
ATOM 666 N N . SER A 1 85 ? -6.988 -8.639 -4.402 1.00 87.44 85 SER A N 1
ATOM 667 C CA . SER A 1 85 ? -8.455 -8.682 -4.299 1.00 87.44 85 SER A CA 1
ATOM 668 C C . SER A 1 85 ? -9.005 -9.414 -3.073 1.00 87.44 85 SER A C 1
ATOM 670 O O . SER A 1 85 ? -10.139 -9.160 -2.675 1.00 87.44 85 SER A O 1
ATOM 672 N N . SER A 1 86 ? -8.213 -10.266 -2.417 1.00 86.00 86 SER A N 1
ATOM 673 C CA . SER A 1 86 ? -8.627 -10.956 -1.184 1.00 86.00 86 SER A CA 1
ATOM 674 C C . SER A 1 86 ? -8.601 -10.065 0.061 1.00 86.00 86 SER A C 1
ATOM 676 O O . SER A 1 86 ? -8.937 -10.538 1.146 1.00 86.00 86 SER A O 1
ATOM 678 N N . CYS A 1 87 ? -8.179 -8.800 -0.056 1.00 85.25 87 CYS A N 1
ATOM 679 C CA . CYS A 1 87 ? -8.283 -7.853 1.044 1.00 85.25 87 CYS A CA 1
ATOM 680 C C . CYS A 1 87 ? -9.659 -7.163 1.055 1.00 85.25 87 CYS A C 1
ATOM 682 O O . CYS A 1 87 ? -9.939 -6.391 0.134 1.00 85.25 87 CYS A O 1
ATOM 684 N N . PRO A 1 88 ? -10.488 -7.369 2.097 1.00 86.44 88 PRO A N 1
ATOM 685 C CA . PRO A 1 88 ? -11.824 -6.782 2.174 1.00 86.44 88 PRO A CA 1
ATOM 686 C C . PRO A 1 88 ? -11.838 -5.336 2.691 1.00 86.44 88 PRO A C 1
ATOM 688 O O . PRO A 1 88 ? -12.913 -4.753 2.783 1.00 86.44 88 PRO A O 1
ATOM 691 N N . PHE A 1 89 ? -10.681 -4.778 3.061 1.00 84.06 89 PHE A N 1
ATOM 692 C CA . PHE A 1 89 ? -10.572 -3.450 3.664 1.00 84.06 89 PHE A CA 1
ATOM 693 C C . PHE A 1 89 ? -10.183 -2.389 2.634 1.00 84.06 89 PHE A C 1
ATOM 695 O O . PHE A 1 89 ? -9.407 -2.656 1.709 1.00 84.06 89 PHE A O 1
ATOM 702 N N . SER A 1 90 ? -10.689 -1.171 2.826 1.00 85.75 90 SER A N 1
ATOM 703 C CA . SER A 1 90 ? -10.222 0.012 2.105 1.00 85.75 90 SER A CA 1
ATOM 704 C C . SER A 1 90 ? -8.838 0.462 2.595 1.00 85.75 90 SER A C 1
ATOM 706 O O . SER A 1 90 ? -8.344 0.032 3.644 1.00 85.75 90 SER A O 1
ATOM 708 N N . ARG A 1 91 ? -8.207 1.367 1.840 1.00 83.00 91 ARG A N 1
ATOM 709 C CA . ARG A 1 91 ? -6.930 1.989 2.214 1.00 83.00 91 ARG A CA 1
ATOM 710 C C . ARG A 1 91 ? -7.035 2.746 3.539 1.00 83.00 91 ARG A C 1
ATOM 712 O O . ARG A 1 91 ? -6.144 2.640 4.376 1.00 83.00 91 ARG A O 1
ATOM 719 N N . GLU A 1 92 ? -8.129 3.479 3.740 1.00 85.62 92 GLU A N 1
ATOM 720 C CA . GLU A 1 92 ? -8.409 4.248 4.957 1.00 85.62 92 GLU A CA 1
ATOM 721 C C . GLU A 1 92 ? -8.621 3.328 6.164 1.00 85.62 92 GLU A C 1
ATOM 723 O O . GLU A 1 92 ? -8.065 3.570 7.234 1.00 85.62 92 GLU A O 1
ATOM 728 N N . GLU A 1 93 ? -9.375 2.238 5.992 1.00 86.25 93 GLU A N 1
ATOM 729 C CA . GLU A 1 93 ? -9.570 1.234 7.043 1.00 86.25 93 GLU A CA 1
ATOM 730 C C . GLU A 1 93 ? -8.242 0.567 7.426 1.00 86.25 93 GLU A C 1
ATOM 732 O O . GLU A 1 93 ? -7.952 0.383 8.610 1.00 86.25 93 GLU A O 1
ATOM 737 N N . MET A 1 94 ? -7.397 0.259 6.438 1.00 86.06 94 MET A N 1
ATOM 738 C CA . MET A 1 94 ? -6.060 -0.279 6.680 1.00 86.06 94 MET A CA 1
ATOM 739 C C . MET A 1 94 ? -5.135 0.716 7.374 1.00 86.06 94 MET A C 1
ATOM 741 O O . MET A 1 94 ? -4.372 0.302 8.248 1.00 86.06 94 MET A O 1
ATOM 745 N N . LEU A 1 95 ? -5.207 2.005 7.038 1.00 85.44 95 LEU A N 1
ATOM 746 C CA . LEU A 1 95 ? -4.438 3.042 7.721 1.00 85.44 95 LEU A CA 1
ATOM 747 C C . LEU A 1 95 ? -4.795 3.082 9.213 1.00 85.44 95 LEU A C 1
ATOM 749 O O . LEU A 1 95 ? -3.902 2.946 10.046 1.00 85.44 95 LEU A O 1
ATOM 753 N N . LEU A 1 96 ? -6.088 3.131 9.549 1.00 85.38 96 LEU A N 1
ATOM 754 C CA . LEU A 1 96 ? -6.563 3.115 10.939 1.00 85.38 96 LEU A CA 1
ATOM 755 C C . LEU A 1 96 ? -6.113 1.854 11.696 1.00 85.38 96 LEU A C 1
ATOM 757 O O . LEU A 1 96 ? -5.714 1.917 12.861 1.00 85.38 96 LEU A O 1
ATOM 761 N N . LEU A 1 97 ? -6.142 0.690 11.039 1.00 82.94 97 LEU A N 1
ATOM 762 C CA . LEU A 1 97 ? -5.658 -0.564 11.621 1.00 82.94 97 LEU A CA 1
ATOM 763 C C . LEU A 1 97 ? -4.142 -0.541 11.865 1.00 82.94 97 LEU A C 1
ATOM 765 O O . LEU A 1 97 ? -3.675 -1.007 12.906 1.00 82.94 97 LEU A O 1
ATOM 769 N N . MET A 1 98 ? -3.364 0.001 10.927 1.00 81.06 98 MET A N 1
ATOM 770 C CA . MET A 1 98 ? -1.911 0.137 11.058 1.00 81.06 98 MET A CA 1
ATOM 771 C C . MET A 1 98 ? -1.539 1.117 12.177 1.00 81.06 98 MET A C 1
ATOM 773 O O . MET A 1 98 ? -0.635 0.823 12.962 1.00 81.06 98 MET A O 1
ATOM 777 N N . GLU A 1 99 ? -2.271 2.224 12.307 1.00 81.62 99 GLU A N 1
ATOM 778 C CA . GLU A 1 99 ? -2.144 3.178 13.413 1.00 81.62 99 GLU A CA 1
ATOM 779 C C . GLU A 1 99 ? -2.423 2.499 14.756 1.00 81.62 99 GLU A C 1
ATOM 781 O O . GLU A 1 99 ? -1.557 2.507 15.634 1.00 81.62 99 GLU A O 1
ATOM 786 N N . ALA A 1 100 ? -3.554 1.802 14.889 1.00 76.50 100 ALA A N 1
ATOM 787 C CA . ALA A 1 100 ? -3.921 1.094 16.115 1.00 76.50 100 ALA A CA 1
ATOM 788 C C . ALA A 1 100 ? -2.881 0.034 16.532 1.00 76.50 100 ALA A C 1
ATOM 790 O O . ALA A 1 100 ? -2.568 -0.119 17.718 1.00 76.50 100 ALA A O 1
ATOM 791 N N . LEU A 1 101 ? -2.301 -0.684 15.563 1.00 69.00 101 LEU A N 1
ATOM 792 C CA . LEU A 1 101 ? -1.226 -1.651 15.806 1.00 69.00 101 LEU A CA 1
ATOM 793 C C . LEU A 1 101 ? 0.096 -0.977 16.195 1.00 69.00 101 LEU A C 1
ATOM 795 O O . LEU A 1 101 ? 0.832 -1.520 17.024 1.00 69.00 101 LEU A O 1
ATOM 799 N N . SER A 1 102 ? 0.401 0.190 15.621 1.00 67.00 102 SER A N 1
ATOM 800 C CA . SER A 1 102 ? 1.596 0.964 15.966 1.00 67.00 102 SER A CA 1
ATOM 801 C C . SER A 1 102 ? 1.526 1.500 17.401 1.00 67.00 102 SER A C 1
ATOM 803 O O . SER A 1 102 ? 2.487 1.344 18.152 1.00 67.00 102 SER A O 1
ATOM 805 N N . SER A 1 103 ? 0.360 1.995 17.830 1.00 59.84 103 SER A N 1
ATOM 806 C CA . SER A 1 103 ? 0.131 2.472 19.198 1.00 59.84 103 SER A CA 1
ATOM 807 C C . SER A 1 103 ? 0.086 1.332 20.220 1.00 59.84 103 SER A C 1
ATOM 809 O O . SER A 1 103 ? 0.568 1.490 21.339 1.00 59.84 103 SER A O 1
ATOM 811 N N . SER A 1 104 ?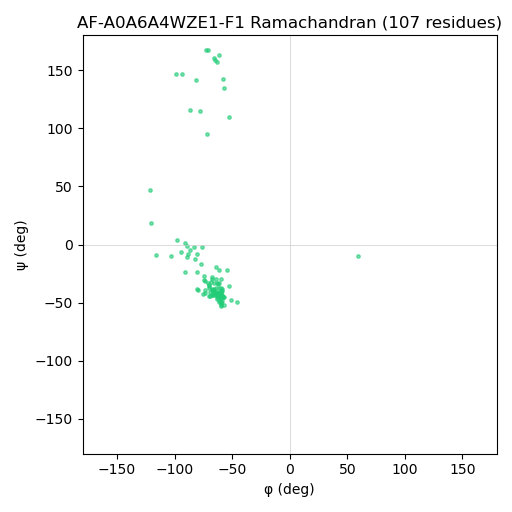 -0.417 0.153 19.835 1.00 54.44 104 SER A N 1
ATOM 812 C CA . SER A 1 104 ? -0.463 -1.023 20.721 1.00 54.44 104 SER A CA 1
ATOM 813 C C . SER A 1 104 ? 0.927 -1.578 21.060 1.00 54.44 104 SER A C 1
ATOM 815 O O . SER A 1 104 ? 1.110 -2.146 22.133 1.00 54.44 104 SER A O 1
ATOM 817 N N . LYS A 1 105 ? 1.932 -1.398 20.187 1.00 47.56 105 LYS A N 1
ATOM 818 C CA . LYS A 1 105 ? 3.331 -1.749 20.499 1.00 47.56 105 LYS A CA 1
ATOM 819 C C . LYS A 1 105 ? 4.000 -0.766 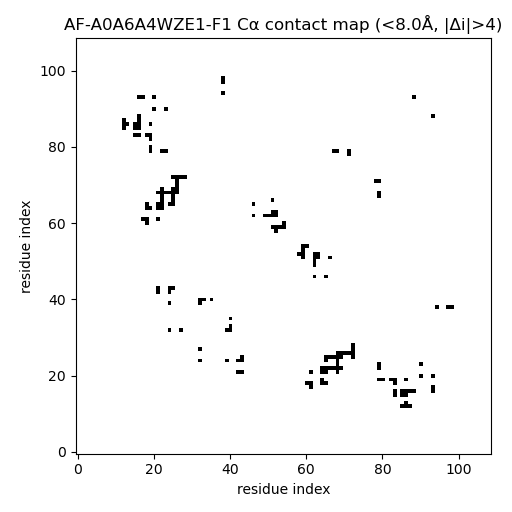21.463 1.00 47.56 105 LYS A C 1
ATOM 821 O O . LYS A 1 105 ? 4.893 -1.180 22.193 1.00 47.56 105 LYS A O 1
ATOM 826 N N . SER A 1 106 ? 3.568 0.494 21.498 1.00 40.44 106 SER A N 1
ATOM 827 C CA . SER A 1 106 ? 4.085 1.502 22.436 1.00 40.44 106 SER A CA 1
ATOM 828 C C . SER A 1 106 ? 3.529 1.362 23.857 1.00 40.44 106 SER A C 1
ATOM 830 O O . SER A 1 106 ? 4.116 1.908 24.781 1.00 40.44 106 SER A O 1
ATOM 832 N N . ALA A 1 107 ? 2.429 0.627 24.049 1.00 37.44 107 ALA A N 1
ATOM 833 C CA . ALA A 1 107 ? 1.827 0.379 25.364 1.00 37.44 107 ALA A CA 1
ATOM 834 C C . ALA A 1 107 ? 2.373 -0.875 26.080 1.00 37.44 107 ALA A C 1
ATOM 836 O O . ALA A 1 107 ? 1.933 -1.186 27.185 1.00 37.44 107 ALA A O 1
ATOM 837 N N . LEU A 1 108 ? 3.298 -1.611 25.450 1.00 38.97 108 LEU A N 1
ATOM 838 C CA . LEU A 1 108 ? 3.891 -2.843 25.986 1.00 38.97 108 LEU A CA 1
ATOM 839 C C . LEU A 1 108 ? 5.423 -2.760 26.145 1.00 38.97 108 LEU A C 1
ATOM 841 O O . LEU A 1 108 ? 6.081 -3.800 26.205 1.00 38.97 108 LEU A O 1
ATOM 845 N N . ALA A 1 109 ? 5.975 -1.542 26.164 1.00 34.59 109 ALA A N 1
ATOM 846 C CA . ALA A 1 109 ? 7.384 -1.258 26.438 1.00 34.59 109 ALA A CA 1
ATOM 847 C C . ALA A 1 109 ? 7.549 -0.666 27.841 1.00 34.59 109 ALA A C 1
ATOM 849 O O . ALA A 1 109 ? 6.730 0.210 28.199 1.00 34.59 109 ALA A O 1
#

Organism: Amphibalanus amphitrite (NCBI:txid1232801)

Solvent-accessible surface area (backbone atoms only — not comparable to full-atom values): 6152 Å² total; per-residue (Å²): 132,66,71,63,59,52,53,56,49,42,68,74,28,40,71,45,37,51,27,27,46,42,8,48,57,36,28,48,53,71,74,58,48,70,74,48,55,71,68,53,45,48,52,47,61,63,54,72,74,55,63,80,48,59,86,87,42,91,57,16,63,52,32,44,23,31,52,50,11,49,73,40,45,90,49,89,89,43,63,45,56,64,77,27,58,79,28,92,66,52,67,67,58,46,49,55,52,51,49,54,54,57,54,55,59,66,75,76,111

Radius of gyration: 14.26 Å; Cα contacts (8 Å, |Δi|>4): 92; chains: 1; bounding box: 37×33×41 Å

Mean predicted aligned error: 8.42 Å

Sequence (109 aa):
MRALGNADTLRESKPTCIQRFICEVHMLPEHELATAGDIEKNIANMLKRFQLEPPASRAYQYTYAAHMGRLMRDSTASGCHEMFSSCPFSREEMLLLMEALSSSKSALA

Secondary structure (DSSP, 8-state):
--HHHHHHHHHHHHHHHHHHHHHHHHHS-HHHHHHS-HHHHHHHHHHTS-----TTSTTHHHHHHHHHHHHTTTS-S-HHHHHTTT--S-HHHHHHHHHHHHHHHHTT-

pLDDT: mean 77.16, std 14.72, range [34.59, 91.5]

Foldseek 3Di:
DPPVVVVVLCVVLVLLQLLLLLLQLLLDDPVVNVVDDPVSVVSCVVLVPDDQDPPPDPCNSNNVSNVNSNVCNVPPDCRSCVVSVSDPDDSVRVVVVVVVVVVVVVVVD